Protein AF-A0A435ZU55-F1 (afdb_monomer_lite)

Radius of gyration: 14.98 Å; chains: 1; bounding box: 32×35×40 Å

Sequence (143 aa):
TYQEPRSGAVVQFRPLANEPAALTAEVFSLAVPKTGTSLPADITWTNGKNSFPLGTIRHACTDDDREGGLQDGSGLCRLWEGQVYALTGGGAEQLNSREATPAPRGLLLPGFGVAFTEGADFANANPGGSAWDAFILTGCSDE

Secondary structure (DSSP, 8-state):
-EE-TTT--EEEEEPPPS-PSTTEEEEEEEEPTTT--EEEEEEEEPPSTT--EEEEEEEPPPHHHHHTT-B-TTSPEEEEEEE-EEEETTEEEEPP--TTSPPPSEEE-TTHHHHHHHSHHHHHHSTT----SEEEE--PPP-

Foldseek 3Di:
DWAFVFQRKDKAWDDDDPDDPPQFLTWIWIDAPQQRDIWTKTWGWDDDPPTATKIWTWDQDDPVQVVVVQQDPVNTGTLDIATKWAQAPVGTHTDDSDPPDPRGQKMFAPPCFVSVCPDPSNCVRPPVTTTHRMIGDPDHDDD

pLDDT: mean 88.63, std 11.17, range [42.81, 98.19]

Structure (mmCIF, N/CA/C/O backbone):
data_AF-A0A435ZU55-F1
#
_entry.id   AF-A0A435ZU55-F1
#
loop_
_atom_site.group_PDB
_atom_site.id
_atom_site.type_symbol
_atom_site.label_atom_id
_atom_site.label_alt_id
_atom_site.label_comp_id
_atom_site.label_asym_id
_atom_site.label_entity_id
_atom_site.label_seq_id
_atom_site.pdbx_PDB_ins_code
_atom_site.Cartn_x
_atom_site.Cartn_y
_atom_site.Cartn_z
_atom_site.occupancy
_atom_site.B_iso_or_equiv
_atom_site.auth_seq_id
_atom_site.auth_comp_id
_atom_site.auth_asym_id
_atom_site.auth_atom_id
_atom_site.pdbx_PDB_model_num
ATOM 1 N N . THR A 1 1 ? -3.860 -9.703 -7.855 1.00 92.38 1 THR A N 1
ATOM 2 C CA . THR A 1 1 ? -4.151 -9.629 -6.414 1.00 92.38 1 THR A CA 1
ATOM 3 C C . THR A 1 1 ? -2.947 -10.061 -5.619 1.00 92.38 1 THR A C 1
ATOM 5 O O . THR A 1 1 ? -2.360 -11.097 -5.915 1.00 92.38 1 THR A O 1
ATOM 8 N N . TYR A 1 2 ? -2.569 -9.260 -4.631 1.00 96.12 2 TYR A N 1
ATOM 9 C CA . TYR A 1 2 ? -1.511 -9.583 -3.685 1.00 96.12 2 TYR A CA 1
ATOM 10 C C . TYR A 1 2 ? -2.051 -9.514 -2.262 1.00 96.12 2 TYR A C 1
ATOM 12 O O . TYR A 1 2 ? -2.944 -8.719 -1.986 1.00 96.12 2 TYR A O 1
ATOM 20 N N . GLN A 1 3 ? -1.501 -10.314 -1.358 1.00 97.69 3 GLN A N 1
ATOM 21 C CA . GLN A 1 3 ? -1.903 -10.335 0.044 1.00 97.69 3 GLN A CA 1
ATOM 22 C C . GLN A 1 3 ? -0.688 -10.182 0.954 1.00 97.69 3 GLN A C 1
ATOM 24 O O . GLN A 1 3 ? 0.331 -10.847 0.760 1.00 97.69 3 GLN A O 1
ATOM 29 N N . GLU A 1 4 ? -0.810 -9.318 1.956 1.00 97.62 4 GLU A N 1
ATOM 30 C CA . GLU A 1 4 ? 0.148 -9.217 3.051 1.00 97.62 4 GLU A CA 1
ATOM 31 C C . GLU A 1 4 ? -0.143 -10.349 4.053 1.00 97.62 4 GLU A C 1
ATOM 33 O O . GLU A 1 4 ? -1.263 -10.440 4.570 1.00 97.62 4 GLU A O 1
ATOM 38 N N . PRO A 1 5 ? 0.812 -11.260 4.303 1.00 95.81 5 PRO A N 1
ATOM 39 C CA . PRO A 1 5 ? 0.542 -12.523 4.983 1.00 95.81 5 PRO A CA 1
ATOM 40 C C . PRO A 1 5 ? 0.208 -12.382 6.472 1.00 95.81 5 PRO A C 1
ATOM 42 O O . PRO A 1 5 ? -0.408 -13.290 7.029 1.00 95.81 5 PRO A O 1
ATOM 45 N N . ARG A 1 6 ? 0.618 -11.295 7.138 1.00 97.12 6 ARG A N 1
ATOM 46 C CA . ARG A 1 6 ? 0.438 -11.143 8.586 1.00 97.12 6 ARG A CA 1
ATOM 47 C C . ARG A 1 6 ? -0.897 -10.510 8.961 1.00 97.12 6 ARG A C 1
ATOM 49 O O . ARG A 1 6 ? -1.599 -11.027 9.826 1.00 97.12 6 ARG A O 1
ATOM 56 N N . SER 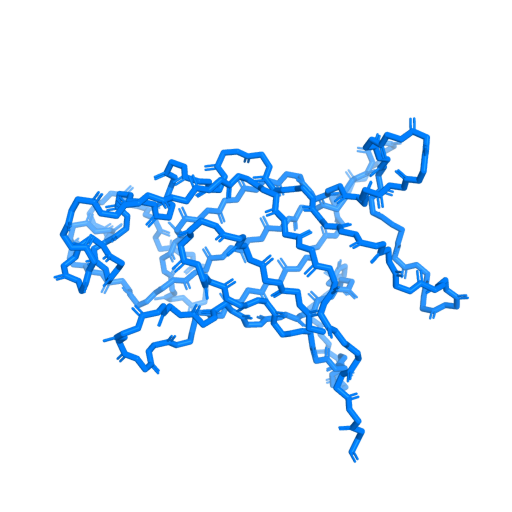A 1 7 ? -1.243 -9.400 8.327 1.00 96.62 7 SER A N 1
ATOM 57 C CA . SER A 1 7 ? -2.491 -8.670 8.550 1.00 96.62 7 SER A CA 1
ATOM 58 C C . SER A 1 7 ? -3.643 -9.236 7.728 1.00 96.62 7 SER A C 1
ATOM 60 O O . SER A 1 7 ? -4.795 -9.142 8.145 1.00 96.62 7 SER A O 1
ATOM 62 N N . GLY A 1 8 ? -3.349 -9.830 6.568 1.00 96.75 8 GLY A N 1
ATOM 63 C CA . GLY A 1 8 ? -4.351 -10.218 5.584 1.00 96.75 8 GLY A CA 1
ATOM 64 C C . GLY A 1 8 ? -4.841 -9.061 4.712 1.00 96.75 8 GLY A C 1
ATOM 65 O O . GLY A 1 8 ? -5.842 -9.234 4.022 1.00 96.75 8 GLY A O 1
ATOM 66 N N . ALA A 1 9 ? -4.171 -7.902 4.725 1.00 97.56 9 ALA A N 1
ATOM 67 C CA . ALA A 1 9 ? -4.466 -6.811 3.801 1.00 97.56 9 ALA A CA 1
ATOM 68 C C . ALA A 1 9 ? -4.281 -7.263 2.344 1.00 97.56 9 ALA A C 1
ATOM 70 O O . ALA A 1 9 ? -3.326 -7.972 2.018 1.00 97.56 9 ALA A O 1
ATOM 71 N N . VAL A 1 10 ? -5.194 -6.853 1.462 1.00 97.44 10 VAL A N 1
ATOM 72 C CA . VAL A 1 10 ? -5.212 -7.303 0.061 1.00 97.44 10 VAL A CA 1
ATOM 73 C C . VAL A 1 10 ? -5.056 -6.119 -0.877 1.00 97.44 10 VAL A C 1
ATOM 75 O O . VAL A 1 10 ? -5.853 -5.189 -0.840 1.00 97.44 10 VAL A O 1
ATOM 78 N N . VAL A 1 11 ? -4.061 -6.186 -1.756 1.00 95.62 11 VAL A N 1
ATOM 79 C CA . VAL A 1 11 ? -3.875 -5.270 -2.883 1.00 95.62 11 VAL A CA 1
ATOM 80 C C . VAL A 1 11 ? -4.532 -5.855 -4.127 1.00 95.62 11 VAL A C 1
ATOM 82 O O . VAL A 1 11 ? -4.185 -6.951 -4.584 1.00 95.62 11 VAL A O 1
ATOM 85 N N . GLN A 1 12 ? -5.441 -5.095 -4.727 1.00 93.06 12 GLN A N 1
ATOM 86 C CA . GLN A 1 12 ? -6.073 -5.442 -5.994 1.00 93.06 12 GLN A CA 1
ATOM 87 C C . GLN A 1 12 ? -5.787 -4.360 -7.033 1.00 93.06 12 GLN A C 1
ATOM 89 O O . GLN A 1 12 ? -6.295 -3.245 -6.944 1.00 93.06 12 GLN A O 1
ATOM 94 N N . PHE A 1 13 ? -4.950 -4.701 -8.014 1.00 89.88 13 PHE A N 1
ATOM 95 C CA . PHE A 1 13 ? -4.706 -3.857 -9.181 1.00 89.88 13 PHE A CA 1
ATOM 96 C C . PHE A 1 13 ? -5.917 -3.876 -10.100 1.00 89.88 13 PHE A C 1
ATOM 98 O O . PHE A 1 13 ? -6.575 -4.911 -10.248 1.00 89.88 13 PHE A O 1
ATOM 105 N N . ARG A 1 14 ? -6.171 -2.739 -10.739 1.00 84.38 14 ARG A N 1
ATOM 106 C CA . ARG A 1 14 ? -7.188 -2.604 -11.777 1.00 84.38 14 ARG A CA 1
ATOM 107 C C . ARG A 1 14 ? -6.575 -1.978 -13.031 1.00 84.38 14 ARG A C 1
ATOM 109 O O . ARG A 1 14 ? -5.630 -1.198 -12.895 1.00 84.38 14 ARG A O 1
ATOM 116 N N . PRO A 1 15 ? -7.104 -2.285 -14.227 1.00 78.56 15 PRO A N 1
ATOM 117 C CA . PRO A 1 15 ? -6.666 -1.628 -15.449 1.00 78.56 15 PRO A CA 1
ATOM 118 C C . PRO A 1 15 ? -6.775 -0.106 -15.325 1.00 78.56 15 PRO A C 1
ATOM 120 O O . PRO A 1 15 ? -7.718 0.417 -14.716 1.00 78.56 15 PRO A O 1
ATOM 123 N N . LEU A 1 16 ? -5.820 0.609 -15.916 1.00 74.88 16 LEU A N 1
ATOM 124 C CA . LEU A 1 16 ? -5.941 2.049 -16.093 1.00 74.88 16 LEU A CA 1
ATOM 125 C C . LEU A 1 16 ? -7.100 2.305 -17.069 1.00 74.88 16 LEU A C 1
ATOM 127 O O . LEU A 1 16 ? -7.066 1.867 -18.215 1.00 74.88 16 LEU A O 1
ATOM 131 N N . ALA A 1 17 ? -8.156 2.975 -16.605 1.00 67.44 17 ALA A N 1
ATOM 132 C CA . ALA A 1 17 ? -9.211 3.472 -17.487 1.00 67.44 17 ALA A CA 1
ATOM 133 C C . ALA A 1 17 ? -8.695 4.678 -18.295 1.00 67.44 17 ALA A C 1
ATOM 135 O O . ALA A 1 17 ? -7.651 5.237 -17.965 1.00 67.44 17 ALA A O 1
ATOM 136 N N . ASN A 1 18 ? -9.424 5.086 -19.339 1.00 50.47 18 ASN A N 1
ATOM 137 C CA . ASN A 1 18 ? -8.999 6.170 -20.230 1.00 50.47 18 ASN A CA 1
ATOM 138 C C . ASN A 1 18 ? -8.628 7.451 -19.455 1.00 50.47 18 ASN A C 1
ATOM 140 O O . ASN A 1 18 ? -9.454 8.005 -18.734 1.00 50.47 18 ASN A O 1
ATOM 144 N N . GLU A 1 19 ? -7.386 7.893 -19.673 1.00 54.47 19 GLU A N 1
ATOM 145 C CA . GLU A 1 19 ? -6.732 9.100 -19.142 1.00 54.47 19 GLU A CA 1
ATOM 146 C C . GLU A 1 19 ? -6.534 9.156 -17.615 1.00 54.47 19 GLU A C 1
ATOM 148 O O . GLU A 1 19 ? -7.117 10.002 -16.931 1.00 54.47 19 GLU A O 1
ATOM 153 N N . PRO A 1 20 ? -5.653 8.311 -17.043 1.00 61.03 20 PRO A N 1
ATOM 154 C CA . PRO A 1 20 ? -5.141 8.580 -15.708 1.00 61.03 20 PRO A CA 1
ATOM 155 C C . PRO A 1 20 ? -4.291 9.864 -15.720 1.00 61.03 20 PRO A C 1
ATOM 157 O O . PRO A 1 20 ? -3.786 10.289 -16.764 1.00 61.03 20 PRO A O 1
ATOM 160 N N . ALA A 1 21 ? -4.100 10.482 -14.550 1.00 62.50 21 ALA A N 1
ATOM 161 C CA . ALA A 1 21 ? -3.187 11.616 -14.419 1.00 62.50 21 ALA A CA 1
ATOM 162 C C . ALA A 1 21 ? -1.806 11.254 -14.996 1.00 62.50 21 ALA A C 1
ATOM 164 O O . ALA A 1 21 ? -1.341 10.120 -14.831 1.00 62.50 21 ALA A O 1
ATOM 165 N N . ALA A 1 22 ? -1.157 12.208 -15.675 1.00 62.75 22 ALA A N 1
ATOM 166 C CA . ALA A 1 22 ? 0.147 11.991 -16.297 1.00 62.75 22 ALA A CA 1
ATOM 167 C C . ALA A 1 22 ? 1.117 11.309 -15.313 1.00 62.75 22 ALA A C 1
ATOM 169 O O . ALA A 1 22 ? 1.228 11.743 -14.169 1.00 62.75 22 ALA A O 1
ATOM 170 N N . LEU A 1 23 ? 1.822 10.267 -15.777 1.00 73.44 23 LEU A N 1
ATOM 171 C CA . LEU A 1 23 ? 2.795 9.454 -15.019 1.00 73.44 23 LEU A CA 1
ATOM 172 C C . LEU A 1 23 ? 2.216 8.411 -14.049 1.00 73.44 23 LEU A C 1
ATOM 174 O O . LEU A 1 23 ? 3.000 7.685 -13.435 1.00 73.44 23 LEU A O 1
ATOM 178 N N . THR A 1 24 ? 0.892 8.284 -13.932 1.00 77.81 24 THR A N 1
ATOM 179 C CA . THR A 1 24 ? 0.287 7.136 -13.237 1.00 77.81 24 THR A CA 1
ATOM 180 C C . THR A 1 24 ? 0.584 5.870 -14.031 1.00 77.81 24 THR A C 1
ATOM 182 O O . THR A 1 24 ? 0.171 5.758 -15.185 1.00 77.81 24 THR A O 1
ATOM 185 N N . ALA A 1 25 ? 1.309 4.935 -13.425 1.00 80.44 25 ALA A N 1
ATOM 186 C CA . ALA A 1 25 ? 1.640 3.658 -14.047 1.00 80.44 25 ALA A CA 1
ATOM 187 C C . ALA A 1 25 ? 0.683 2.550 -13.608 1.00 80.44 25 ALA A C 1
ATOM 189 O O . ALA A 1 25 ? 0.326 1.698 -14.414 1.00 80.44 25 ALA A O 1
ATOM 190 N N . GLU A 1 26 ? 0.201 2.585 -12.367 1.00 84.56 26 GLU A N 1
ATOM 191 C CA . GLU A 1 26 ? -0.719 1.576 -11.859 1.00 84.56 26 GLU A CA 1
ATOM 192 C C . GLU A 1 26 ? -1.729 2.190 -10.883 1.00 84.56 26 GLU A C 1
ATOM 194 O O . GLU A 1 26 ? -1.413 3.105 -10.126 1.00 84.56 26 GLU A O 1
ATOM 199 N N . VAL A 1 27 ? -2.951 1.653 -10.859 1.00 88.12 27 VAL A N 1
ATOM 200 C CA . VAL A 1 27 ? -3.967 1.984 -9.850 1.00 88.12 27 VAL A CA 1
ATOM 201 C C . VAL A 1 27 ? -4.374 0.704 -9.140 1.00 88.12 27 VAL A C 1
ATOM 203 O O . VAL A 1 27 ? -4.610 -0.332 -9.769 1.00 88.12 27 VAL A O 1
ATOM 206 N N . PHE A 1 28 ? -4.475 0.774 -7.818 1.00 91.38 28 PHE A N 1
ATOM 207 C CA . PHE A 1 28 ? -4.897 -0.355 -7.007 1.00 91.38 28 PHE A CA 1
ATOM 208 C C . PHE A 1 28 ? -5.759 0.089 -5.831 1.00 91.38 28 PHE A C 1
ATOM 210 O O . PHE A 1 28 ? -5.876 1.266 -5.500 1.00 91.38 28 PHE A O 1
ATOM 217 N N . SER A 1 29 ? -6.404 -0.879 -5.203 1.00 93.81 29 SER A N 1
ATOM 218 C CA . SER A 1 29 ? -7.069 -0.684 -3.925 1.00 93.81 29 SER A CA 1
ATOM 219 C C . SER A 1 29 ? -6.462 -1.588 -2.868 1.00 93.81 29 SER A C 1
ATOM 221 O O . SER A 1 29 ? -6.078 -2.720 -3.169 1.00 93.81 29 SER A O 1
ATOM 223 N N . LEU A 1 30 ? -6.402 -1.096 -1.632 1.00 97.12 30 LEU A N 1
ATOM 224 C CA . LEU A 1 30 ? -5.988 -1.869 -0.468 1.00 97.12 30 LEU A CA 1
ATOM 225 C C . LEU A 1 30 ? -7.206 -2.172 0.409 1.00 97.12 30 LEU A C 1
ATOM 227 O O . LEU A 1 30 ? -7.742 -1.284 1.071 1.00 97.12 30 LEU A O 1
ATOM 231 N N . ALA A 1 31 ? -7.637 -3.429 0.432 1.00 97.25 31 ALA A N 1
ATOM 232 C CA . ALA A 1 31 ? -8.691 -3.877 1.329 1.00 97.25 31 ALA A CA 1
ATOM 233 C C . ALA A 1 31 ? -8.150 -4.030 2.754 1.00 97.25 31 ALA A C 1
ATOM 235 O O . ALA A 1 31 ? -7.164 -4.739 2.989 1.00 97.25 31 ALA A O 1
ATOM 236 N N . VAL A 1 32 ? -8.831 -3.388 3.702 1.00 96.44 32 VAL A N 1
ATOM 237 C CA . VAL A 1 32 ? -8.510 -3.464 5.124 1.00 96.44 32 VAL A CA 1
ATOM 238 C C . VAL A 1 32 ? -9.278 -4.643 5.736 1.00 96.44 32 VAL A C 1
ATOM 240 O O . VAL A 1 32 ? -10.506 -4.729 5.618 1.00 96.44 32 VAL A O 1
ATOM 243 N N . PRO A 1 33 ? -8.587 -5.595 6.379 1.00 95.75 33 PRO A N 1
ATOM 244 C CA . PRO A 1 33 ? -9.232 -6.771 6.943 1.00 95.75 33 PRO A CA 1
ATOM 245 C C . PRO A 1 33 ? -10.197 -6.369 8.066 1.00 95.75 33 PRO A C 1
ATOM 247 O O . PRO A 1 33 ? -9.864 -5.557 8.929 1.00 95.75 33 PRO A O 1
ATOM 250 N N . LYS A 1 34 ? -11.381 -6.995 8.077 1.00 94.81 34 LYS A N 1
ATOM 251 C CA . LYS A 1 34 ? -12.459 -6.830 9.078 1.00 94.81 34 LYS A CA 1
ATOM 252 C C . LYS A 1 34 ? -13.195 -5.480 9.100 1.00 94.81 34 LYS A C 1
ATOM 254 O O . LYS A 1 34 ? -14.013 -5.282 9.991 1.00 94.81 34 LYS A O 1
ATOM 259 N N . THR A 1 35 ? -12.981 -4.587 8.134 1.00 89.81 35 THR A N 1
ATOM 260 C CA . THR A 1 35 ? -13.683 -3.283 8.085 1.00 89.81 35 THR A CA 1
ATOM 261 C C . THR A 1 35 ? -14.615 -3.127 6.884 1.00 89.81 35 THR A C 1
ATOM 263 O O . THR A 1 35 ? -15.482 -2.262 6.892 1.00 89.81 35 THR A O 1
ATOM 266 N N . GLY A 1 36 ? -14.433 -3.933 5.830 1.00 91.44 36 GLY A N 1
ATOM 267 C CA . GLY A 1 36 ? -15.071 -3.694 4.528 1.00 91.44 36 GLY A CA 1
ATOM 268 C C . GLY A 1 36 ? -14.523 -2.458 3.798 1.00 91.44 36 GLY A C 1
ATOM 26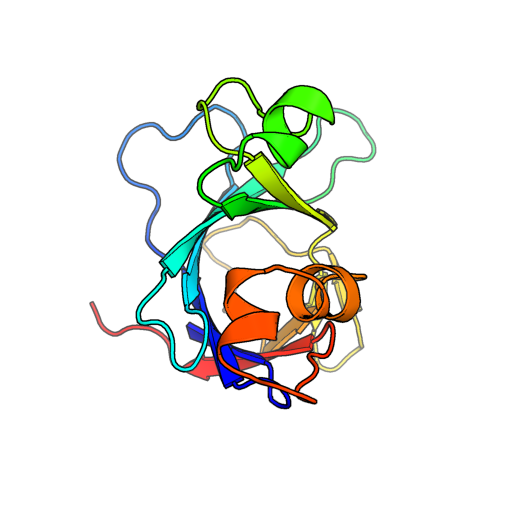9 O O . GLY A 1 36 ? -14.952 -2.169 2.683 1.00 91.44 36 GLY A O 1
ATOM 270 N N . THR A 1 37 ? -13.564 -1.746 4.398 1.00 94.12 37 THR A N 1
ATOM 271 C CA . THR A 1 37 ? -12.932 -0.560 3.827 1.00 94.12 37 THR A CA 1
ATOM 272 C C . THR A 1 37 ? -11.961 -0.960 2.727 1.00 94.12 37 THR A C 1
ATOM 274 O O . THR A 1 37 ? -11.152 -1.876 2.882 1.00 94.12 37 THR A O 1
ATOM 277 N N . SER A 1 38 ? -12.010 -0.219 1.625 1.00 95.19 38 SER A N 1
ATOM 278 C CA . SER A 1 38 ? -11.077 -0.334 0.513 1.00 95.19 38 SER A CA 1
ATOM 279 C C . SER A 1 38 ? -10.425 1.022 0.277 1.00 95.19 38 SER A C 1
ATOM 281 O O . SER A 1 38 ? -11.090 1.973 -0.133 1.00 95.19 38 SER A O 1
ATOM 283 N N . LEU A 1 39 ? -9.128 1.110 0.551 1.00 95.94 39 LEU A N 1
ATOM 284 C CA . LEU A 1 39 ? -8.361 2.343 0.466 1.00 95.94 39 LEU A CA 1
ATOM 285 C C . LEU A 1 39 ? -7.889 2.585 -0.975 1.00 95.94 39 LEU A C 1
ATOM 287 O O . LEU A 1 39 ? -7.297 1.678 -1.571 1.00 95.94 39 LEU A O 1
ATOM 291 N N . PRO A 1 40 ? -8.151 3.767 -1.560 1.00 95.06 40 PRO A N 1
ATOM 292 C CA . PRO A 1 40 ? -7.653 4.112 -2.884 1.00 95.06 40 PRO A CA 1
ATOM 293 C C . PRO A 1 40 ? -6.134 4.285 -2.875 1.00 95.06 40 PRO A C 1
ATOM 295 O O . PRO A 1 40 ? -5.564 4.916 -1.979 1.00 95.06 40 PRO A O 1
ATOM 298 N N . ALA A 1 41 ? -5.488 3.753 -3.907 1.00 94.50 41 ALA A N 1
ATOM 299 C CA . ALA A 1 41 ? -4.053 3.837 -4.066 1.00 94.50 41 ALA A CA 1
ATOM 300 C C . ALA A 1 41 ? -3.633 3.886 -5.539 1.00 94.50 41 ALA A C 1
ATOM 302 O O . ALA A 1 41 ? -4.343 3.435 -6.443 1.00 94.50 41 ALA A O 1
ATOM 303 N N . ASP A 1 42 ? -2.451 4.428 -5.774 1.00 92.75 42 ASP A N 1
ATOM 304 C CA . ASP A 1 42 ? -1.837 4.487 -7.094 1.00 92.75 42 ASP A CA 1
ATOM 305 C C . ASP A 1 42 ? -0.320 4.394 -6.989 1.00 92.75 42 ASP A C 1
ATOM 307 O O . ASP A 1 42 ? 0.260 4.524 -5.909 1.00 92.75 42 ASP A O 1
ATOM 311 N N . ILE A 1 43 ? 0.300 4.112 -8.128 1.00 91.94 43 ILE A N 1
ATOM 312 C CA . ILE A 1 43 ? 1.737 4.170 -8.333 1.00 91.94 43 ILE A CA 1
ATOM 313 C C . ILE A 1 43 ? 1.994 5.159 -9.466 1.00 91.94 43 ILE A C 1
ATOM 315 O O . ILE A 1 43 ? 1.463 5.024 -10.573 1.00 91.94 43 ILE A O 1
ATOM 319 N N . THR A 1 44 ? 2.838 6.146 -9.193 1.00 90.56 44 THR A N 1
ATOM 320 C CA . THR A 1 44 ? 3.269 7.162 -10.156 1.00 90.56 44 THR A CA 1
ATOM 321 C C . THR A 1 44 ? 4.775 7.100 -10.357 1.00 90.56 44 THR A C 1
ATOM 323 O O . THR A 1 44 ? 5.525 6.751 -9.447 1.00 90.56 44 THR A O 1
ATOM 326 N N . TRP A 1 45 ? 5.252 7.444 -11.551 1.00 88.44 45 TRP A N 1
ATOM 327 C CA . TRP A 1 45 ? 6.690 7.601 -11.776 1.00 88.44 45 TRP A CA 1
ATOM 328 C C . TRP A 1 45 ? 7.137 9.006 -11.425 1.00 88.44 45 TRP A C 1
ATOM 330 O O . TRP A 1 45 ? 6.612 9.992 -11.944 1.00 88.44 45 TRP A O 1
ATOM 340 N N . THR A 1 46 ? 8.156 9.101 -10.575 1.00 89.06 46 THR A N 1
ATOM 341 C CA . THR A 1 46 ? 8.798 10.384 -10.298 1.00 89.06 46 THR A CA 1
ATOM 342 C C . THR A 1 46 ? 9.536 10.905 -11.533 1.00 89.06 46 THR A C 1
ATOM 344 O O . THR A 1 46 ? 10.018 10.146 -12.376 1.00 89.06 46 THR A O 1
ATOM 347 N N . ASN A 1 47 ? 9.632 12.229 -11.652 1.00 86.69 47 ASN A N 1
ATOM 348 C CA . ASN A 1 47 ? 10.302 12.876 -12.778 1.00 86.69 47 ASN A CA 1
ATOM 349 C C . ASN A 1 47 ? 11.833 12.867 -12.634 1.00 86.69 47 ASN A C 1
ATOM 351 O O . ASN A 1 47 ? 12.378 12.960 -11.535 1.00 86.69 47 ASN A O 1
ATOM 355 N N . GLY A 1 48 ? 12.533 12.880 -13.772 1.00 85.62 48 GLY A N 1
ATOM 356 C CA . GLY A 1 48 ? 13.978 13.111 -13.846 1.00 85.62 48 GLY A CA 1
ATOM 357 C C . GLY A 1 48 ? 14.822 11.848 -14.039 1.00 85.62 48 GLY A C 1
ATOM 358 O O . GLY A 1 48 ? 14.317 10.748 -14.222 1.00 85.62 48 GLY A O 1
ATOM 359 N N . LYS A 1 49 ? 16.151 12.020 -14.025 1.00 83.31 49 LYS A N 1
ATOM 360 C CA . LYS A 1 49 ? 17.132 10.965 -14.359 1.00 83.31 49 LYS A CA 1
ATOM 361 C C . LYS A 1 49 ? 17.104 9.762 -13.405 1.00 83.31 49 LYS A C 1
ATOM 363 O O . LYS A 1 49 ? 17.497 8.671 -13.798 1.00 83.31 49 LYS A O 1
ATOM 368 N N . ASN A 1 50 ? 16.645 9.972 -12.174 1.00 85.56 50 ASN A N 1
ATOM 369 C CA . ASN A 1 50 ? 16.549 8.947 -11.137 1.00 85.56 50 ASN A CA 1
ATOM 370 C C . ASN A 1 50 ? 15.080 8.600 -10.862 1.00 85.56 50 ASN A C 1
ATOM 372 O O . ASN A 1 50 ? 14.694 8.483 -9.705 1.00 85.56 50 ASN A O 1
ATOM 376 N N . SER A 1 51 ? 14.254 8.517 -11.908 1.00 88.12 51 SER A N 1
ATOM 377 C CA . SER A 1 51 ? 12.831 8.200 -11.787 1.00 88.12 51 SER A CA 1
ATOM 378 C C 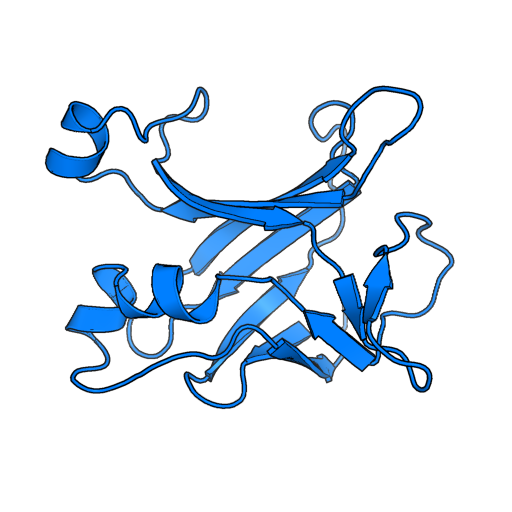. SER A 1 51 ? 12.612 6.849 -11.106 1.00 88.12 51 SER A C 1
ATOM 380 O O . SER A 1 51 ? 13.306 5.871 -11.408 1.00 88.12 51 SER A O 1
ATOM 382 N N . PHE A 1 52 ? 11.614 6.773 -10.234 1.00 89.56 52 PHE A N 1
ATOM 383 C CA . PHE A 1 52 ? 11.214 5.541 -9.566 1.00 89.56 52 PHE A CA 1
ATOM 384 C C . PHE A 1 52 ? 9.698 5.465 -9.356 1.00 89.56 52 PHE A C 1
ATOM 386 O O . PHE A 1 52 ? 9.048 6.511 -9.295 1.00 89.56 52 PHE A O 1
ATOM 393 N N . PRO A 1 53 ? 9.143 4.244 -9.230 1.00 92.06 53 PRO A N 1
ATOM 394 C CA . PRO A 1 53 ? 7.738 4.037 -8.909 1.00 92.06 53 PRO A CA 1
ATOM 395 C C . PRO A 1 53 ? 7.476 4.431 -7.452 1.00 92.06 53 PRO A C 1
ATOM 397 O O . PRO A 1 53 ? 7.984 3.798 -6.522 1.00 92.06 53 PRO A O 1
ATOM 400 N N . LEU A 1 54 ? 6.698 5.487 -7.259 1.00 93.69 54 LEU A N 1
ATOM 401 C CA . LEU A 1 54 ? 6.230 5.982 -5.974 1.00 93.69 54 LEU A CA 1
ATOM 402 C C . LEU A 1 54 ? 4.779 5.543 -5.784 1.00 93.69 54 LEU A C 1
ATOM 404 O O . LEU A 1 54 ? 3.901 5.967 -6.530 1.00 93.69 54 LEU A O 1
ATOM 408 N N . GLY A 1 55 ? 4.541 4.681 -4.804 1.00 94.75 55 GLY A N 1
ATOM 409 C CA . GLY A 1 55 ? 3.203 4.282 -4.401 1.00 94.75 55 GLY A CA 1
ATOM 410 C C . GLY A 1 55 ? 2.641 5.234 -3.353 1.00 94.75 55 GLY A C 1
ATOM 411 O O . GLY A 1 55 ? 3.365 5.657 -2.451 1.00 94.75 55 GLY A O 1
ATOM 412 N N . THR A 1 56 ? 1.344 5.509 -3.435 1.00 95.50 56 THR A N 1
ATOM 413 C CA . THR A 1 56 ? 0.610 6.297 -2.442 1.00 95.50 56 THR A CA 1
ATOM 414 C C . THR A 1 56 ? -0.689 5.584 -2.084 1.00 95.50 56 THR A C 1
ATOM 416 O O . THR A 1 56 ? -1.469 5.229 -2.963 1.00 95.50 56 THR A O 1
ATOM 419 N N . ILE A 1 57 ? -0.939 5.390 -0.788 1.00 96.75 57 ILE A N 1
ATOM 420 C CA . ILE A 1 57 ? -2.182 4.824 -0.246 1.00 96.75 57 ILE A CA 1
ATOM 421 C C . ILE A 1 57 ? -2.883 5.915 0.551 1.00 96.75 57 ILE A C 1
ATOM 423 O O . ILE A 1 57 ? -2.258 6.586 1.377 1.00 96.75 57 ILE A O 1
ATOM 427 N N . ARG A 1 58 ? -4.180 6.098 0.306 1.00 95.81 58 ARG A N 1
ATOM 428 C CA . ARG A 1 58 ? -4.970 7.181 0.898 1.00 95.81 58 ARG A CA 1
ATOM 429 C C . ARG A 1 58 ? -6.197 6.658 1.623 1.00 95.81 58 ARG A C 1
ATOM 431 O O . ARG A 1 58 ? -6.710 5.592 1.306 1.00 95.81 58 ARG A O 1
ATOM 438 N N . HIS A 1 59 ? -6.695 7.448 2.560 1.00 95.00 59 HIS A N 1
ATOM 439 C CA . HIS A 1 59 ? -7.927 7.195 3.292 1.00 95.00 59 HIS A CA 1
ATOM 440 C C . HIS A 1 59 ? -8.783 8.461 3.378 1.00 95.00 59 HIS A C 1
ATOM 442 O O . HIS A 1 59 ? -8.363 9.559 2.996 1.00 95.00 59 HIS A O 1
ATOM 448 N N . ALA A 1 60 ? -10.017 8.297 3.851 1.00 93.44 60 ALA A N 1
ATOM 449 C CA . ALA A 1 60 ? -10.870 9.430 4.163 1.00 93.44 60 ALA A CA 1
ATOM 450 C C . ALA A 1 60 ? -10.258 10.220 5.328 1.00 93.44 60 ALA A C 1
ATOM 452 O O . ALA A 1 60 ? -9.984 9.653 6.383 1.00 93.44 60 ALA A O 1
ATOM 453 N N . CYS A 1 61 ? -10.061 11.522 5.125 1.00 92.81 61 CYS A N 1
ATOM 454 C CA . CYS A 1 61 ? -9.477 12.399 6.131 1.00 92.81 61 CYS A CA 1
ATOM 455 C C . CYS A 1 61 ? -10.336 12.491 7.397 1.00 92.81 61 CYS A C 1
ATOM 457 O O . CYS A 1 61 ? -11.529 12.824 7.322 1.00 92.81 61 CYS A O 1
ATOM 459 N N . THR A 1 62 ? -9.692 12.324 8.545 1.00 90.25 62 THR A N 1
ATOM 460 C CA . THR A 1 62 ? -10.174 12.774 9.854 1.00 90.25 62 THR A CA 1
ATOM 461 C C . THR A 1 62 ? -9.874 14.263 10.057 1.00 90.25 62 THR A C 1
ATOM 463 O O . THR A 1 62 ? -9.252 14.906 9.206 1.00 90.25 62 THR A O 1
ATOM 466 N N . ASP A 1 63 ? -10.366 14.844 11.149 1.00 89.62 63 ASP A N 1
ATOM 467 C CA . ASP A 1 63 ? -10.049 16.235 11.494 1.00 89.62 63 ASP A CA 1
ATOM 468 C C . ASP A 1 63 ? -8.563 16.387 11.845 1.00 89.62 63 ASP A C 1
ATOM 470 O O . ASP A 1 63 ? -7.903 17.270 11.297 1.00 89.62 63 ASP A O 1
ATOM 474 N N . ASP A 1 64 ? -8.010 15.445 12.613 1.00 88.44 64 ASP A N 1
ATOM 475 C CA . ASP A 1 64 ? -6.584 15.396 12.957 1.00 88.44 64 ASP A CA 1
ATOM 476 C C . ASP A 1 64 ? -5.692 15.339 11.703 1.00 88.44 64 ASP A C 1
ATOM 478 O O . ASP A 1 64 ? -4.677 16.031 11.628 1.00 88.44 64 ASP A O 1
ATOM 482 N N . ASP A 1 65 ? -6.085 14.580 10.671 1.00 90.56 65 ASP A N 1
ATOM 483 C CA . ASP A 1 65 ? -5.312 14.504 9.422 1.00 90.56 65 ASP A CA 1
ATOM 484 C C . ASP A 1 65 ? -5.293 15.836 8.662 1.00 90.56 65 ASP A C 1
ATOM 486 O O . ASP A 1 65 ? -4.291 16.198 8.037 1.00 90.56 65 ASP A O 1
ATOM 490 N N . ARG A 1 66 ? -6.415 16.569 8.688 1.00 89.94 66 ARG A N 1
ATOM 491 C CA . ARG A 1 66 ? -6.521 17.886 8.044 1.00 89.94 66 ARG A CA 1
ATOM 492 C C . ARG A 1 66 ? -5.675 18.909 8.781 1.00 89.94 66 ARG A C 1
ATOM 494 O O . ARG A 1 66 ? -4.957 19.669 8.135 1.00 89.94 66 ARG A O 1
ATOM 501 N N . GLU A 1 67 ? -5.726 18.904 10.109 1.00 90.69 67 GLU A N 1
ATOM 502 C CA . GLU A 1 67 ? -4.877 19.754 10.946 1.00 90.69 67 GLU A CA 1
ATOM 503 C C . GLU A 1 67 ? -3.391 19.413 10.776 1.00 90.69 67 GLU A C 1
ATOM 505 O O . GLU A 1 67 ? -2.549 20.310 10.707 1.00 90.69 67 GLU A O 1
ATOM 510 N N . GLY A 1 68 ? -3.075 18.127 10.613 1.00 87.62 68 GLY A N 1
ATOM 511 C CA . GLY A 1 68 ? -1.737 17.621 10.315 1.00 87.62 68 GLY A CA 1
ATOM 512 C C . GLY A 1 68 ? -1.252 17.879 8.885 1.00 87.62 68 GLY A C 1
ATOM 513 O O . GLY A 1 68 ? -0.103 17.570 8.572 1.00 87.62 68 GLY A O 1
ATOM 514 N N . GLY A 1 69 ? -2.089 18.441 8.006 1.00 89.31 69 GLY A N 1
ATOM 515 C CA . GLY A 1 69 ? -1.723 18.741 6.620 1.00 89.31 69 GLY A CA 1
ATOM 516 C C . GLY A 1 69 ? -1.500 17.501 5.746 1.00 89.31 69 GLY A C 1
ATOM 517 O O . GLY A 1 69 ? -0.755 17.570 4.771 1.00 89.31 69 GLY A O 1
ATOM 518 N N . LEU A 1 70 ? -2.125 16.368 6.083 1.00 89.19 70 LEU A N 1
ATOM 519 C CA . LEU A 1 70 ? -2.002 15.107 5.338 1.00 89.19 70 LEU A CA 1
ATOM 520 C C . LEU A 1 70 ? -2.931 15.027 4.120 1.00 89.19 70 LEU A C 1
ATOM 522 O O . LEU A 1 70 ? -2.800 14.104 3.310 1.00 89.19 70 LEU A O 1
ATOM 526 N N . GLN A 1 71 ? -3.871 15.969 3.995 1.00 92.88 71 GLN A N 1
ATOM 527 C CA . GLN A 1 71 ? -4.799 16.046 2.872 1.00 92.88 71 GLN A CA 1
ATOM 528 C C . GLN A 1 71 ? -4.083 16.501 1.596 1.00 92.88 71 GLN A C 1
ATOM 530 O O . GLN A 1 71 ? -3.426 17.542 1.578 1.00 92.88 71 GLN A O 1
ATOM 535 N N . ASP A 1 72 ? -4.253 15.751 0.509 1.00 86.12 72 ASP A N 1
ATOM 536 C CA . ASP A 1 72 ? -3.748 16.129 -0.808 1.00 86.12 72 ASP A CA 1
ATOM 537 C C . ASP A 1 72 ? -4.821 16.802 -1.688 1.00 86.12 72 ASP A C 1
ATOM 539 O O . ASP A 1 72 ? -5.970 17.005 -1.288 1.00 86.12 72 ASP A O 1
ATOM 543 N N . GLY A 1 73 ? -4.449 17.157 -2.923 1.00 81.31 73 GLY A N 1
ATOM 544 C CA . GLY A 1 73 ? -5.338 17.837 -3.873 1.00 81.31 73 GLY A CA 1
ATOM 545 C C . GLY A 1 73 ? -6.580 17.040 -4.299 1.00 81.31 73 GLY A C 1
ATOM 546 O O . GLY A 1 73 ? -7.469 17.614 -4.923 1.00 81.31 73 GLY A O 1
ATOM 547 N N . SER A 1 74 ? -6.667 15.746 -3.965 1.00 84.19 74 SER A N 1
ATOM 548 C CA . SER A 1 74 ? -7.860 14.917 -4.180 1.00 84.19 74 SER A CA 1
ATOM 549 C C . SER A 1 74 ? -8.868 14.992 -3.025 1.00 84.19 74 SER A C 1
ATOM 551 O O . SER A 1 74 ? -9.967 14.451 -3.131 1.00 84.19 74 SER A O 1
ATOM 553 N N . GLY A 1 75 ? -8.514 15.658 -1.919 1.00 91.62 75 GLY A N 1
ATOM 554 C CA . GLY A 1 75 ? -9.333 15.732 -0.708 1.00 91.62 75 GLY A CA 1
ATOM 555 C C . GLY A 1 75 ? -9.205 14.510 0.209 1.00 91.62 75 GLY A C 1
ATOM 556 O O . GLY A 1 75 ? -9.869 14.462 1.248 1.00 91.62 75 GLY A O 1
ATOM 557 N N . LEU A 1 76 ? -8.349 13.550 -0.143 1.00 94.56 76 LEU A N 1
ATOM 558 C CA . LEU A 1 76 ? -8.022 12.381 0.667 1.00 94.56 76 LEU A CA 1
ATOM 559 C C . LEU A 1 76 ? -6.731 12.601 1.452 1.00 94.56 76 LEU A C 1
ATOM 561 O O . LEU A 1 76 ? -5.884 13.404 1.063 1.00 94.56 76 LEU A O 1
ATOM 565 N N . CYS A 1 77 ? -6.584 11.861 2.546 1.00 94.94 77 CYS A N 1
ATOM 566 C CA . CYS A 1 77 ? -5.421 11.950 3.413 1.00 94.94 77 CYS A CA 1
ATOM 567 C C . CYS A 1 77 ? -4.495 10.772 3.171 1.00 94.94 77 CYS A C 1
ATOM 569 O O . CYS A 1 77 ? -4.929 9.652 2.890 1.00 94.94 77 CYS A O 1
ATOM 571 N N . ARG A 1 78 ? -3.197 11.046 3.208 1.00 94.81 78 ARG A N 1
ATOM 572 C CA . ARG A 1 78 ? -2.165 10.054 2.932 1.00 94.81 78 ARG A CA 1
ATOM 573 C C . ARG A 1 78 ? -1.971 9.139 4.137 1.00 94.81 78 ARG A C 1
ATOM 575 O O . ARG A 1 78 ? -1.565 9.604 5.192 1.00 94.81 78 ARG A O 1
ATOM 582 N N . LEU A 1 79 ? -2.172 7.839 3.930 1.00 95.50 79 LEU A N 1
ATOM 583 C CA . LEU A 1 79 ? -1.813 6.808 4.903 1.00 95.50 79 LEU A CA 1
ATOM 584 C C . LEU A 1 79 ? -0.339 6.413 4.761 1.00 95.50 79 LEU A C 1
ATOM 586 O O . LEU A 1 79 ? 0.389 6.311 5.739 1.00 95.50 79 LEU A O 1
ATOM 590 N N . TRP A 1 80 ? 0.100 6.167 3.528 1.00 97.00 80 TRP A N 1
ATOM 591 C CA . TRP A 1 80 ? 1.462 5.736 3.226 1.00 97.00 80 TRP A CA 1
ATOM 592 C C . TRP A 1 80 ? 1.898 6.295 1.877 1.00 97.00 80 TRP A C 1
ATOM 594 O O . TRP A 1 80 ? 1.100 6.388 0.943 1.00 97.00 80 TRP A O 1
ATOM 604 N N . GLU A 1 81 ? 3.173 6.650 1.772 1.00 96.06 81 GLU A N 1
ATOM 605 C CA . GLU A 1 81 ? 3.831 6.970 0.513 1.00 96.06 81 GLU A CA 1
ATOM 606 C C . GLU A 1 81 ? 5.257 6.428 0.550 1.00 96.06 81 GLU A C 1
ATOM 608 O O . GLU A 1 81 ? 5.981 6.623 1.529 1.00 96.06 81 GLU A O 1
ATOM 613 N N . GLY A 1 82 ? 5.667 5.748 -0.514 1.00 95.81 82 GLY A N 1
ATOM 614 C CA . GLY A 1 82 ? 6.992 5.156 -0.582 1.00 95.81 82 GLY A CA 1
ATOM 615 C C . GLY A 1 82 ? 7.274 4.477 -1.911 1.00 95.81 82 GLY A C 1
ATOM 616 O O . GLY A 1 82 ? 6.394 4.286 -2.747 1.00 95.81 82 GLY A O 1
ATOM 617 N N . GLN A 1 83 ? 8.536 4.124 -2.132 1.00 95.44 83 GLN A N 1
ATOM 618 C CA . GLN A 1 83 ? 8.930 3.425 -3.349 1.00 95.44 83 GLN A CA 1
ATOM 619 C C . GLN A 1 83 ? 8.384 1.994 -3.358 1.00 95.44 83 GLN A C 1
ATOM 621 O O . GLN A 1 83 ? 8.446 1.302 -2.343 1.00 95.44 83 GLN A O 1
ATOM 626 N N . VAL A 1 84 ? 7.900 1.531 -4.510 1.00 94.94 84 VAL A N 1
ATOM 627 C CA . VAL A 1 84 ? 7.402 0.159 -4.670 1.00 94.94 84 VAL A CA 1
ATOM 628 C C . VAL A 1 84 ? 8.449 -0.706 -5.363 1.00 94.94 84 VAL A C 1
ATOM 630 O O . VAL A 1 84 ? 8.993 -0.349 -6.411 1.00 94.94 84 VAL A O 1
ATOM 633 N N . TYR A 1 85 ? 8.716 -1.870 -4.781 1.00 95.00 85 TYR A N 1
ATOM 634 C CA . TYR A 1 85 ? 9.662 -2.842 -5.312 1.00 95.00 85 TYR A CA 1
ATOM 635 C C . TYR A 1 85 ? 8.951 -4.131 -5.717 1.00 95.00 85 TYR A C 1
ATOM 637 O O . TYR A 1 85 ? 8.024 -4.589 -5.048 1.00 95.00 85 TYR A O 1
ATOM 645 N N . ALA A 1 86 ? 9.426 -4.741 -6.794 1.00 93.81 86 ALA A N 1
ATOM 646 C CA . ALA A 1 86 ? 9.085 -6.097 -7.184 1.00 93.81 86 ALA A CA 1
ATOM 647 C C . ALA A 1 86 ? 9.974 -7.089 -6.424 1.00 93.81 86 ALA A C 1
ATOM 649 O O . ALA A 1 86 ? 11.195 -6.949 -6.401 1.00 93.81 86 ALA A O 1
ATOM 650 N N . LEU A 1 87 ? 9.374 -8.121 -5.833 1.00 92.38 87 LEU A N 1
ATOM 651 C CA . LEU A 1 87 ? 10.110 -9.254 -5.279 1.00 92.38 87 LEU A CA 1
ATOM 652 C C . LEU A 1 87 ? 10.268 -10.329 -6.358 1.00 92.38 87 LEU A C 1
ATOM 654 O O . LEU A 1 87 ? 9.291 -10.944 -6.804 1.00 92.38 87 LEU A O 1
ATOM 658 N N . THR A 1 88 ? 11.512 -10.550 -6.774 1.00 84.38 88 THR A N 1
ATOM 659 C CA . THR A 1 88 ? 11.916 -11.559 -7.758 1.00 84.38 88 THR A CA 1
ATOM 660 C C . THR A 1 88 ? 12.646 -12.715 -7.065 1.00 84.38 88 THR A C 1
ATOM 662 O O . THR A 1 88 ? 12.904 -12.692 -5.861 1.00 84.38 88 THR A O 1
ATOM 665 N N . GLY A 1 89 ? 13.010 -13.755 -7.822 1.00 77.88 89 GLY A N 1
ATOM 666 C CA . GLY A 1 89 ? 13.872 -14.827 -7.305 1.00 77.88 89 GLY A CA 1
ATOM 667 C C . GLY A 1 89 ? 15.287 -14.362 -6.924 1.00 77.88 89 GLY A C 1
ATOM 668 O O . GLY A 1 89 ? 15.985 -15.100 -6.236 1.00 77.88 89 GLY A O 1
ATOM 669 N N . GLY A 1 90 ? 15.704 -13.166 -7.361 1.00 80.44 90 GLY A N 1
ATOM 670 C CA . GLY A 1 90 ? 17.004 -12.561 -7.061 1.00 80.44 90 GLY A CA 1
ATOM 671 C C . GLY A 1 90 ? 16.988 -11.546 -5.912 1.00 80.44 90 GLY A C 1
ATOM 672 O O . GLY A 1 90 ? 18.057 -11.111 -5.491 1.00 80.44 90 GLY A O 1
ATOM 673 N N . GLY A 1 91 ? 15.812 -11.183 -5.389 1.00 86.88 91 GLY A N 1
ATOM 674 C CA . GLY A 1 91 ? 15.655 -10.182 -4.333 1.00 86.88 91 GLY A CA 1
ATOM 675 C C . GLY A 1 91 ? 14.646 -9.091 -4.693 1.00 86.88 91 GLY A C 1
ATOM 676 O O . GLY A 1 91 ? 13.745 -9.307 -5.501 1.00 86.88 91 GLY A O 1
ATOM 677 N N . ALA A 1 92 ? 14.774 -7.929 -4.050 1.00 90.81 92 ALA A N 1
ATOM 678 C CA . ALA A 1 92 ? 13.948 -6.762 -4.340 1.00 90.81 92 ALA A CA 1
ATOM 679 C C . ALA A 1 92 ? 14.553 -5.948 -5.493 1.00 90.81 92 ALA A C 1
ATOM 681 O O . ALA A 1 92 ? 15.708 -5.530 -5.432 1.00 90.81 92 ALA A O 1
ATOM 682 N N . GLU A 1 93 ? 13.753 -5.700 -6.521 1.00 91.56 93 GLU A N 1
ATOM 683 C CA . GLU A 1 93 ? 14.105 -4.919 -7.705 1.00 91.56 93 GLU A CA 1
ATOM 684 C C . GLU A 1 93 ? 13.100 -3.779 -7.893 1.00 91.56 93 GLU A C 1
ATOM 686 O O . GLU A 1 93 ? 11.998 -3.804 -7.343 1.00 91.56 93 GLU A O 1
ATOM 691 N N . GLN A 1 94 ? 13.463 -2.751 -8.657 1.00 87.62 94 GLN A N 1
ATOM 692 C CA . GLN A 1 94 ? 12.531 -1.666 -8.963 1.00 87.62 94 GLN A CA 1
ATOM 693 C C . GLN A 1 94 ? 11.320 -2.216 -9.732 1.00 87.62 94 GLN A C 1
ATOM 695 O O . GLN A 1 94 ? 11.490 -2.973 -10.690 1.00 87.62 94 GLN A O 1
ATOM 700 N N . LEU A 1 95 ? 10.102 -1.838 -9.326 1.00 87.62 95 LEU A N 1
ATOM 701 C CA . LEU A 1 95 ? 8.900 -2.221 -10.063 1.00 87.62 95 LEU A CA 1
ATOM 702 C C . LEU A 1 95 ? 8.950 -1.625 -11.481 1.00 87.62 95 LEU A C 1
ATOM 704 O O . LEU A 1 95 ? 9.223 -0.439 -11.659 1.00 87.62 95 LEU A O 1
ATOM 708 N N . ASN A 1 96 ? 8.722 -2.464 -12.488 1.00 77.06 96 ASN A N 1
ATOM 709 C CA . ASN A 1 96 ? 8.744 -2.069 -13.892 1.00 77.06 96 ASN A CA 1
ATOM 710 C C . ASN A 1 96 ? 7.329 -1.689 -14.346 1.00 77.06 96 ASN A C 1
ATOM 712 O O . ASN A 1 96 ? 6.407 -2.470 -14.141 1.00 77.06 96 ASN A O 1
ATOM 716 N N . SER A 1 97 ? 7.178 -0.540 -15.004 1.00 65.75 97 SER A N 1
ATOM 717 C CA . SER A 1 97 ? 5.893 -0.023 -15.504 1.00 65.75 97 SER A CA 1
ATOM 718 C C . SER A 1 97 ? 5.479 -0.529 -16.876 1.00 65.75 97 SER A C 1
ATOM 720 O O . SER A 1 97 ? 4.485 -0.081 -17.443 1.00 65.75 97 SER A O 1
ATOM 722 N N . ARG A 1 98 ? 6.260 -1.425 -17.484 1.00 62.31 98 ARG A N 1
ATOM 723 C CA . ARG A 1 98 ? 5.926 -1.952 -18.808 1.00 62.31 98 ARG A CA 1
ATOM 724 C C . ARG A 1 98 ? 4.854 -3.029 -18.687 1.00 62.31 98 ARG A C 1
ATOM 726 O O . ARG A 1 98 ? 5.153 -4.129 -18.223 1.00 62.31 98 ARG A O 1
ATOM 733 N N . GLU A 1 99 ? 3.671 -2.731 -19.228 1.00 57.81 99 GLU A N 1
ATOM 734 C CA . GLU A 1 99 ? 2.485 -3.606 -19.318 1.00 57.81 99 GLU A CA 1
ATOM 735 C C . GLU A 1 99 ? 2.777 -5.027 -19.841 1.00 57.81 99 GLU A C 1
ATOM 737 O O . GLU A 1 99 ? 2.054 -5.967 -19.532 1.00 57.81 99 GLU A O 1
ATOM 742 N N . ALA A 1 100 ? 3.858 -5.221 -20.603 1.00 59.66 100 ALA A N 1
ATOM 743 C CA . ALA A 1 100 ? 4.244 -6.516 -21.170 1.00 59.66 100 ALA A CA 1
ATOM 744 C C . ALA A 1 100 ? 5.069 -7.423 -20.227 1.00 59.66 100 ALA A C 1
ATOM 746 O O . ALA A 1 100 ? 5.565 -8.465 -20.662 1.00 59.66 100 ALA A O 1
ATOM 747 N N . THR A 1 101 ? 5.268 -7.040 -18.962 1.00 72.00 101 THR A N 1
ATOM 748 C CA . THR A 1 101 ? 6.050 -7.832 -17.998 1.00 72.00 101 THR A CA 1
ATOM 749 C C . THR A 1 101 ? 5.118 -8.687 -17.136 1.00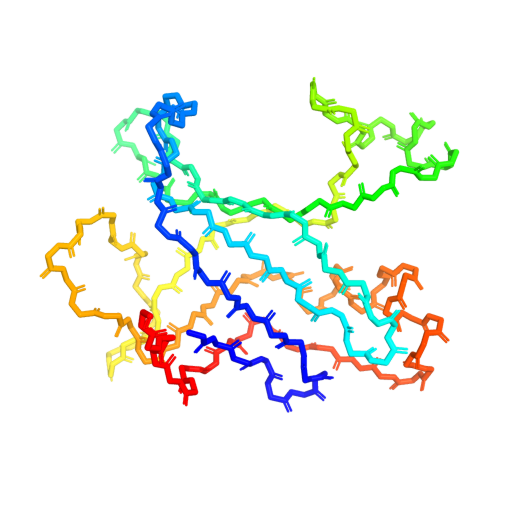 72.00 101 THR A C 1
ATOM 751 O O . THR A 1 101 ? 4.126 -8.160 -16.634 1.00 72.00 101 THR A O 1
ATOM 754 N N . PRO A 1 102 ? 5.411 -9.984 -16.909 1.00 80.62 102 PRO A N 1
ATOM 755 C CA . PRO A 1 102 ? 4.643 -10.785 -15.963 1.00 80.62 102 PRO A CA 1
ATOM 756 C C . PRO A 1 102 ? 4.591 -10.128 -14.580 1.00 80.62 102 PRO A C 1
ATOM 758 O O . PRO A 1 102 ? 5.596 -9.587 -14.112 1.00 80.62 102 PRO A O 1
ATOM 761 N N . ALA A 1 103 ? 3.437 -10.223 -13.916 1.00 86.75 103 ALA A N 1
ATOM 762 C CA . ALA A 1 103 ? 3.270 -9.737 -12.552 1.00 86.75 103 ALA A CA 1
ATOM 763 C C . ALA A 1 103 ? 4.338 -10.360 -11.625 1.00 86.75 103 ALA A C 1
ATOM 765 O O . ALA A 1 103 ? 4.533 -11.584 -11.662 1.00 86.75 103 ALA A O 1
ATOM 766 N N . PRO A 1 104 ? 5.049 -9.562 -10.806 1.00 90.31 104 PRO A N 1
ATOM 767 C CA . PRO A 1 104 ? 6.050 -10.101 -9.897 1.00 90.31 104 PRO A CA 1
ATOM 768 C C . PRO A 1 104 ? 5.419 -11.049 -8.870 1.00 90.31 104 PRO A C 1
ATOM 770 O O . PRO A 1 104 ? 4.237 -10.967 -8.545 1.00 90.31 104 PRO A O 1
ATOM 773 N N . ARG A 1 105 ? 6.221 -11.966 -8.317 1.00 91.94 105 ARG A N 1
ATOM 774 C CA . ARG A 1 105 ? 5.728 -12.941 -7.322 1.00 91.94 105 ARG A CA 1
ATOM 775 C C . ARG A 1 105 ? 5.360 -12.292 -5.989 1.00 91.94 105 ARG A C 1
ATOM 777 O O . ARG A 1 105 ? 4.629 -12.887 -5.200 1.00 91.94 105 ARG A O 1
ATOM 784 N N . GLY A 1 106 ? 5.870 -11.095 -5.738 1.00 94.50 106 GLY A N 1
ATOM 785 C CA . GLY A 1 106 ? 5.514 -10.292 -4.587 1.00 94.50 106 GLY A CA 1
ATOM 786 C C . GLY A 1 10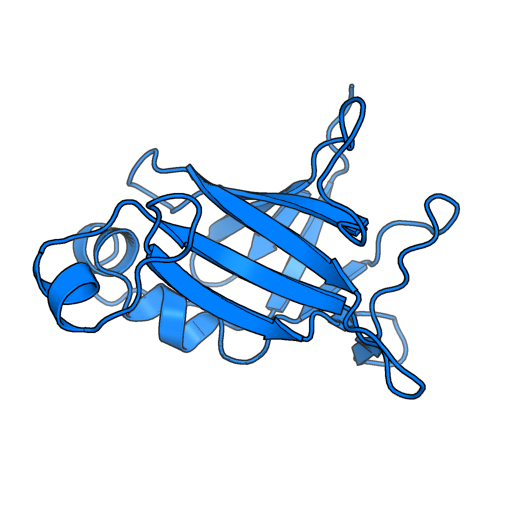6 ? 5.851 -8.827 -4.802 1.00 94.50 106 GLY A C 1
ATOM 787 O O . GLY A 1 106 ? 6.543 -8.462 -5.754 1.00 94.50 106 GLY A O 1
ATOM 788 N N . LEU A 1 107 ? 5.365 -8.006 -3.887 1.00 96.12 107 LEU A N 1
ATOM 789 C CA . LEU A 1 107 ? 5.658 -6.585 -3.805 1.00 96.12 107 LEU A CA 1
ATOM 790 C C . LEU A 1 107 ? 6.259 -6.289 -2.438 1.00 96.12 107 LEU A C 1
ATOM 792 O O . LEU A 1 107 ? 5.881 -6.904 -1.443 1.00 96.12 107 LEU A O 1
ATOM 796 N N . LEU A 1 108 ? 7.176 -5.334 -2.394 1.00 97.12 108 LEU A N 1
ATOM 797 C CA . LEU A 1 108 ? 7.698 -4.776 -1.157 1.00 97.12 108 LEU A CA 1
ATOM 798 C C . LEU A 1 108 ? 7.390 -3.280 -1.140 1.00 97.12 108 LEU A C 1
ATOM 800 O O . LEU A 1 108 ? 7.776 -2.549 -2.054 1.00 97.12 108 LEU A O 1
ATOM 804 N N . LEU A 1 109 ? 6.675 -2.858 -0.101 1.00 97.56 109 LEU A N 1
ATOM 805 C CA . LEU A 1 109 ? 6.275 -1.484 0.173 1.00 97.56 109 LEU A CA 1
ATOM 806 C C . LEU A 1 109 ? 6.937 -1.073 1.498 1.00 97.56 109 LEU A C 1
ATOM 808 O O . LEU A 1 109 ? 6.353 -1.269 2.563 1.00 97.56 109 LEU A O 1
ATOM 812 N N . PRO A 1 110 ? 8.179 -0.562 1.478 1.00 97.62 110 PRO A N 1
ATOM 813 C CA . PRO A 1 110 ? 8.910 -0.250 2.700 1.00 97.62 110 PRO A CA 1
ATOM 814 C C . PRO A 1 110 ? 8.149 0.727 3.601 1.00 97.62 110 PRO A C 1
ATOM 816 O O . PRO A 1 110 ? 7.640 1.750 3.139 1.00 97.62 110 PRO A O 1
ATOM 819 N N . GLY A 1 111 ? 8.074 0.411 4.893 1.00 97.25 111 GLY A N 1
ATOM 820 C CA . GLY A 1 111 ? 7.365 1.219 5.886 1.00 97.25 111 GLY A CA 1
ATOM 821 C C . GLY A 1 111 ? 5.838 1.093 5.851 1.00 97.25 111 GLY A C 1
ATOM 822 O O . GLY A 1 111 ? 5.174 1.692 6.699 1.00 97.25 111 GLY A O 1
ATOM 823 N N . PHE A 1 112 ? 5.269 0.310 4.925 1.00 98.19 112 PHE A N 1
ATOM 824 C CA . PHE A 1 112 ? 3.830 0.052 4.882 1.00 98.19 112 PHE A CA 1
ATOM 825 C C . PHE A 1 112 ? 3.338 -0.585 6.180 1.00 98.19 112 PHE A C 1
ATOM 827 O O . PHE A 1 112 ? 2.318 -0.165 6.712 1.00 98.19 112 PHE A O 1
ATOM 834 N N . GLY A 1 113 ? 4.062 -1.568 6.715 1.00 97.62 113 GLY A N 1
ATOM 835 C CA . GLY A 1 113 ? 3.639 -2.330 7.880 1.00 97.62 113 GLY A CA 1
ATOM 836 C C . GLY A 1 113 ? 3.400 -1.444 9.097 1.00 97.62 113 GLY A C 1
ATOM 837 O O . GLY A 1 113 ? 2.386 -1.604 9.773 1.00 97.62 113 GLY A O 1
ATOM 838 N N . VAL A 1 114 ? 4.284 -0.472 9.343 1.00 97.06 114 VAL A N 1
ATOM 839 C CA . VAL A 1 114 ? 4.127 0.504 10.434 1.00 97.06 114 VAL A CA 1
ATOM 840 C C . VAL A 1 114 ? 2.945 1.430 10.154 1.00 97.06 114 VAL A C 1
ATOM 842 O O . VAL A 1 114 ? 2.005 1.450 10.944 1.00 97.06 114 VAL A O 1
ATOM 845 N N . ALA A 1 115 ? 2.941 2.109 9.002 1.00 96.69 115 ALA A N 1
ATOM 846 C CA . ALA A 1 115 ? 1.892 3.065 8.642 1.00 96.69 115 ALA A CA 1
ATOM 847 C C . ALA A 1 115 ? 0.488 2.435 8.660 1.00 96.69 115 ALA A C 1
ATOM 849 O O . ALA A 1 115 ? -0.470 3.016 9.160 1.00 96.69 115 ALA A O 1
ATOM 850 N N . PHE A 1 116 ? 0.368 1.208 8.156 1.00 97.31 116 PHE A N 1
ATOM 851 C CA . PHE A 1 116 ? -0.886 0.469 8.128 1.00 97.31 116 PHE A CA 1
ATOM 852 C C . PHE A 1 116 ? -1.310 -0.028 9.510 1.00 97.31 116 PHE A C 1
ATOM 854 O O . PHE A 1 116 ? -2.494 0.012 9.826 1.00 97.31 116 PHE A O 1
ATOM 861 N N . THR A 1 117 ? -0.361 -0.475 10.341 1.00 96.88 117 THR A N 1
ATOM 862 C CA . THR A 1 117 ? -0.661 -0.931 11.709 1.00 96.88 117 THR A CA 1
ATOM 863 C C . THR A 1 117 ? -1.167 0.217 12.584 1.00 96.88 117 THR A C 1
ATOM 865 O O . THR A 1 117 ? -2.055 0.006 13.405 1.00 96.88 117 THR A O 1
ATOM 868 N N . GLU A 1 118 ? -0.621 1.420 12.399 1.00 93.38 118 GLU A N 1
ATOM 869 C CA . GLU A 1 118 ? -1.008 2.628 13.139 1.00 93.38 118 GLU A CA 1
ATOM 870 C C . GLU A 1 118 ? -2.273 3.300 12.577 1.00 93.38 118 GLU A C 1
ATOM 872 O O . GLU A 1 118 ? -2.933 4.061 13.283 1.00 93.38 118 GLU A O 1
ATOM 877 N N . GLY A 1 119 ? -2.654 2.989 11.333 1.00 91.62 119 GLY A N 1
ATOM 878 C CA . GLY A 1 119 ? -3.858 3.517 10.698 1.00 91.62 119 GLY A CA 1
ATOM 879 C C . GLY A 1 119 ? -5.137 3.144 11.455 1.00 91.62 119 GLY A C 1
ATOM 880 O O . GLY A 1 119 ? -5.398 1.968 11.718 1.00 91.62 119 GLY A O 1
ATOM 881 N N . ALA A 1 120 ? -5.971 4.146 11.753 1.00 89.44 120 ALA A N 1
ATOM 882 C CA . ALA A 1 120 ? -7.144 4.006 12.621 1.00 89.44 120 ALA A CA 1
ATOM 883 C C . ALA A 1 120 ? -8.109 2.886 12.188 1.00 89.44 120 ALA A C 1
ATOM 885 O O . ALA A 1 120 ? -8.556 2.104 13.028 1.00 89.44 120 ALA A O 1
ATOM 886 N N . ASP A 1 121 ? -8.394 2.762 10.887 1.00 90.06 121 ASP A N 1
ATOM 887 C CA . ASP A 1 121 ? -9.283 1.718 10.357 1.00 90.06 121 ASP A CA 1
ATOM 888 C C . ASP A 1 121 ? -8.778 0.310 10.697 1.00 90.06 121 ASP A C 1
ATOM 890 O O . ASP A 1 121 ? -9.541 -0.543 11.160 1.00 90.06 121 ASP A O 1
ATOM 894 N N . PHE A 1 122 ? -7.482 0.059 10.497 1.00 94.88 122 PHE A N 1
ATOM 895 C CA . PHE A 1 122 ? -6.891 -1.240 10.787 1.00 94.88 122 PHE A CA 1
ATOM 896 C C . PHE A 1 122 ? -6.757 -1.465 12.293 1.00 94.88 122 PHE A C 1
ATOM 898 O O . PHE A 1 122 ? -7.197 -2.510 12.774 1.00 94.88 122 PHE A O 1
ATOM 905 N N . ALA A 1 123 ? -6.207 -0.496 13.030 1.00 94.38 123 ALA A N 1
ATOM 906 C CA . ALA A 1 123 ? -5.958 -0.600 14.466 1.00 94.38 123 ALA A CA 1
ATOM 907 C C . ALA A 1 123 ? -7.245 -0.873 15.264 1.00 94.38 123 ALA A C 1
ATOM 909 O O . ALA A 1 123 ? -7.266 -1.751 16.129 1.00 94.38 123 ALA A O 1
ATOM 910 N N . ASN A 1 124 ? -8.341 -0.182 14.928 1.00 93.81 124 ASN A N 1
ATOM 911 C CA . ASN A 1 124 ? -9.628 -0.347 15.605 1.00 93.81 124 ASN A CA 1
ATOM 912 C C . ASN A 1 124 ? -10.271 -1.714 15.322 1.00 93.81 124 ASN A C 1
ATOM 914 O O . ASN A 1 124 ? -10.844 -2.330 16.220 1.00 93.81 124 ASN A O 1
ATOM 918 N N . ALA A 1 125 ? -10.172 -2.212 14.086 1.00 94.50 125 ALA A N 1
ATOM 919 C CA . ALA A 1 125 ? -10.769 -3.491 13.697 1.00 94.50 125 ALA A CA 1
ATOM 920 C C . ALA A 1 125 ? -9.879 -4.711 13.993 1.00 94.50 125 ALA A C 1
ATOM 922 O O . ALA A 1 125 ? -10.359 -5.848 14.029 1.00 94.50 125 ALA A O 1
ATOM 923 N N . ASN A 1 126 ? -8.580 -4.497 14.213 1.00 94.44 126 ASN A N 1
ATOM 924 C CA . ASN A 1 126 ? -7.581 -5.541 14.432 1.00 94.44 126 ASN A CA 1
ATOM 925 C C . ASN A 1 126 ? -6.731 -5.239 15.677 1.00 94.44 126 ASN A C 1
ATOM 927 O O . ASN A 1 126 ? -5.517 -5.068 15.557 1.00 94.44 126 ASN A O 1
ATOM 931 N N . PRO A 1 127 ? -7.326 -5.211 16.884 1.00 92.31 127 PRO A N 1
ATOM 932 C CA . PRO A 1 127 ? -6.591 -4.908 18.108 1.00 92.31 127 PRO A CA 1
ATOM 933 C C . PRO A 1 127 ? -5.443 -5.903 18.329 1.00 92.31 127 PRO A C 1
ATOM 935 O O . PRO A 1 127 ? -5.647 -7.119 18.323 1.00 92.31 127 PRO A O 1
ATOM 938 N N . GLY A 1 128 ? -4.225 -5.381 18.503 1.00 92.44 128 GLY A N 1
ATOM 939 C CA . GLY A 1 128 ? -2.996 -6.177 18.629 1.00 92.44 128 GLY A CA 1
ATOM 940 C C . GLY A 1 128 ? -2.506 -6.823 17.325 1.00 92.44 128 GLY A C 1
ATOM 941 O O . GLY A 1 128 ? -1.522 -7.564 17.343 1.00 92.44 128 GLY A O 1
ATOM 942 N N . GLY A 1 129 ? -3.180 -6.564 16.203 1.00 94.06 129 GLY A N 1
ATOM 943 C CA . GLY A 1 129 ? -2.730 -6.950 14.873 1.00 94.06 129 GLY A CA 1
ATOM 944 C C . GLY A 1 129 ? -1.527 -6.127 14.424 1.00 94.06 129 GLY A C 1
ATOM 945 O O . GLY A 1 129 ? -1.257 -5.046 14.941 1.00 94.06 129 GLY A O 1
ATOM 946 N N . SER A 1 130 ? -0.798 -6.643 13.442 1.00 97.00 130 SER A N 1
ATOM 947 C CA . SER A 1 130 ? 0.246 -5.881 12.763 1.00 97.00 130 SER A CA 1
ATOM 948 C C . SER A 1 130 ? 0.452 -6.373 11.341 1.00 97.00 130 SER A C 1
ATOM 950 O O . SER A 1 130 ? 0.052 -7.488 11.002 1.00 97.00 130 SER A O 1
ATOM 952 N N . ALA A 1 131 ? 1.076 -5.536 10.523 1.00 97.56 131 ALA A N 1
ATOM 953 C CA . ALA A 1 131 ? 1.403 -5.827 9.136 1.00 97.56 131 ALA A CA 1
ATOM 954 C C . ALA A 1 131 ? 2.917 -5.868 8.904 1.00 97.56 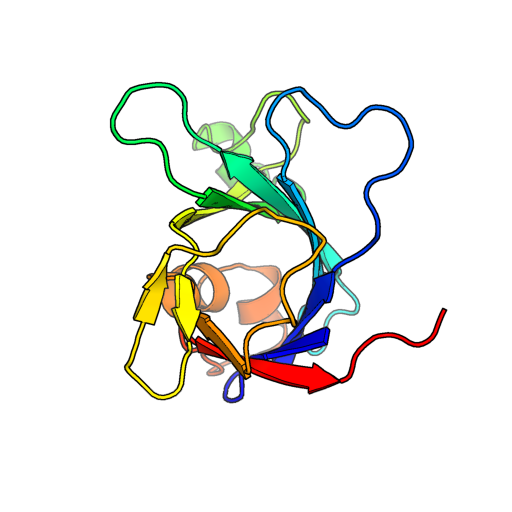131 ALA A C 1
ATOM 956 O O . ALA A 1 131 ? 3.706 -5.297 9.662 1.00 97.56 131 ALA A O 1
ATOM 957 N N . TRP A 1 132 ? 3.320 -6.559 7.843 1.00 97.75 132 TRP A N 1
ATOM 958 C CA . TRP A 1 132 ? 4.649 -6.447 7.251 1.00 97.75 132 TRP A CA 1
ATOM 959 C C . TRP A 1 132 ? 4.613 -5.623 5.971 1.00 97.75 132 TRP A C 1
ATOM 961 O O . TRP A 1 132 ? 3.556 -5.358 5.417 1.00 97.75 132 TRP A O 1
ATOM 971 N N . ASP A 1 133 ? 5.792 -5.276 5.470 1.00 97.81 133 ASP A N 1
ATOM 972 C CA . ASP A 1 133 ? 5.967 -4.476 4.254 1.00 97.81 133 ASP A CA 1
ATOM 973 C C . ASP A 1 133 ? 5.798 -5.290 2.955 1.00 97.81 133 ASP A C 1
ATOM 975 O O . ASP A 1 133 ? 5.817 -4.730 1.859 1.00 97.81 133 ASP A O 1
ATOM 979 N N . ALA A 1 134 ? 5.695 -6.619 3.051 1.00 97.25 134 ALA A N 1
ATOM 980 C CA . ALA A 1 134 ? 5.774 -7.527 1.912 1.00 97.25 134 ALA A CA 1
ATOM 981 C C . ALA A 1 134 ? 4.423 -8.168 1.580 1.00 97.25 134 ALA A C 1
ATOM 983 O O . ALA A 1 134 ? 3.788 -8.793 2.425 1.00 97.25 134 ALA A O 1
ATOM 984 N N . PHE A 1 135 ? 4.042 -8.100 0.309 1.00 97.56 135 PHE A N 1
ATOM 985 C CA . PHE A 1 135 ? 2.842 -8.719 -0.237 1.00 97.56 135 PHE A CA 1
ATOM 986 C C . PHE A 1 135 ? 3.214 -9.851 -1.192 1.00 97.56 135 PHE A C 1
ATOM 988 O O . PHE A 1 135 ? 4.152 -9.729 -1.978 1.00 97.56 135 PHE A O 1
ATOM 995 N N . ILE A 1 136 ? 2.448 -10.939 -1.174 1.00 96.06 136 ILE A N 1
ATOM 996 C CA . ILE A 1 136 ? 2.650 -12.105 -2.041 1.00 96.06 136 ILE A CA 1
ATOM 997 C C . ILE A 1 136 ? 1.532 -12.185 -3.073 1.00 96.06 136 ILE A C 1
ATOM 999 O O . ILE A 1 136 ? 0.368 -11.973 -2.739 1.00 96.06 136 ILE A O 1
ATOM 1003 N N . LEU A 1 137 ? 1.876 -12.501 -4.322 1.00 94.75 137 LEU A N 1
ATOM 1004 C CA . LEU A 1 137 ? 0.900 -12.718 -5.386 1.00 94.75 137 LEU A CA 1
ATOM 1005 C C . LEU A 1 137 ? 0.033 -13.937 -5.041 1.00 94.75 137 LEU A C 1
ATOM 1007 O O . LEU A 1 137 ? 0.545 -15.049 -4.912 1.00 94.75 137 LEU A O 1
ATOM 1011 N N . THR A 1 138 ? -1.275 -13.731 -4.912 1.00 94.00 138 THR A N 1
ATOM 1012 C CA . THR A 1 138 ? -2.245 -14.800 -4.614 1.00 94.00 138 THR A CA 1
ATOM 1013 C C . THR A 1 138 ? -3.049 -15.229 -5.836 1.00 94.00 138 THR A C 1
ATOM 1015 O O . THR A 1 138 ? -3.605 -16.322 -5.854 1.00 94.00 138 THR A O 1
ATOM 1018 N N . GLY A 1 139 ? -3.073 -14.398 -6.875 1.00 87.62 139 GLY A N 1
ATOM 1019 C CA . GLY A 1 139 ? -3.712 -14.698 -8.151 1.00 87.62 139 GLY A CA 1
ATOM 1020 C C . GLY A 1 139 ? -3.813 -13.455 -9.024 1.00 87.62 139 GLY A C 1
ATOM 1021 O O . GLY A 1 139 ? -3.671 -12.327 -8.542 1.00 87.62 139 GLY A O 1
ATOM 1022 N N . CYS A 1 140 ? -4.067 -13.648 -10.311 1.00 78.69 140 CYS A N 1
ATOM 1023 C CA . CYS A 1 140 ? -4.547 -12.576 -11.175 1.00 78.69 140 CYS A CA 1
ATOM 1024 C C . CYS A 1 140 ? -6.070 -12.502 -11.030 1.00 78.69 140 CYS A C 1
ATOM 1026 O O . CYS A 1 140 ? -6.710 -13.535 -10.855 1.00 78.69 140 CYS A O 1
ATOM 1028 N N . SER A 1 141 ? -6.641 -11.296 -11.028 1.00 62.91 141 SER A N 1
ATOM 1029 C CA . SER A 1 141 ? -8.094 -11.176 -11.160 1.00 62.91 141 SER A CA 1
ATOM 1030 C C . SER A 1 141 ? -8.440 -11.670 -12.564 1.00 62.91 141 SER A C 1
ATOM 1032 O O . SER A 1 141 ? -7.875 -11.139 -13.521 1.00 62.91 141 SER A O 1
ATOM 1034 N N . ASP A 1 142 ? -9.290 -12.687 -12.679 1.00 51.81 142 ASP A N 1
ATOM 1035 C CA . ASP A 1 142 ? -9.925 -12.996 -13.958 1.00 51.81 142 ASP A CA 1
ATOM 1036 C C . ASP A 1 142 ? -10.854 -11.822 -14.309 1.00 51.81 142 ASP A C 1
ATOM 1038 O O . ASP A 1 142 ? -11.489 -11.248 -13.418 1.00 51.81 142 ASP A O 1
ATOM 1042 N N . GLU A 1 143 ? -10.838 -11.420 -15.578 1.00 42.81 143 GLU A N 1
ATOM 1043 C CA . GLU A 1 143 ? -11.669 -10.340 -16.131 1.00 42.81 143 GLU A CA 1
ATOM 1044 C C . GLU A 1 143 ? -13.172 -10.635 -16.007 1.00 42.81 143 GLU A C 1
ATOM 1046 O O . GLU A 1 143 ? -13.577 -11.795 -16.268 1.00 42.81 143 GLU A O 1
#